Protein AF-A0A963MCX7-F1 (afdb_monomer_lite)

Structure (mmCIF, N/CA/C/O backbone):
data_AF-A0A963MCX7-F1
#
_entry.id   AF-A0A963MCX7-F1
#
loop_
_atom_site.group_PDB
_atom_site.id
_atom_site.type_symbol
_atom_site.label_atom_id
_atom_site.label_alt_id
_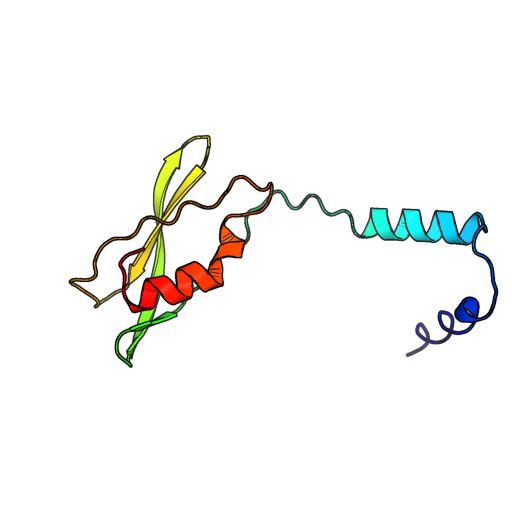atom_site.label_comp_id
_atom_site.label_asym_id
_atom_site.label_entity_id
_atom_site.label_seq_id
_atom_site.pdbx_PDB_ins_code
_atom_site.Cartn_x
_atom_site.Cartn_y
_atom_site.Cartn_z
_atom_site.occupancy
_atom_site.B_iso_or_equiv
_atom_site.auth_seq_id
_atom_site.auth_comp_id
_atom_site.auth_asym_id
_atom_site.auth_atom_id
_atom_site.pdbx_PDB_model_num
ATOM 1 N N . MET A 1 1 ? 29.790 -27.147 -4.657 1.00 47.28 1 MET A N 1
ATOM 2 C CA . MET A 1 1 ? 30.793 -26.530 -3.760 1.00 47.28 1 MET A CA 1
ATOM 3 C C . MET A 1 1 ? 32.153 -26.404 -4.472 1.00 47.28 1 MET A C 1
ATOM 5 O O . MET A 1 1 ? 33.154 -26.858 -3.949 1.00 47.28 1 MET A O 1
ATOM 9 N N . LEU A 1 2 ? 32.195 -25.821 -5.685 1.00 52.03 2 LEU A N 1
ATOM 10 C CA . LEU A 1 2 ? 33.433 -25.646 -6.481 1.00 52.03 2 LEU A CA 1
ATOM 11 C C . LEU A 1 2 ? 33.491 -24.316 -7.271 1.00 52.03 2 LEU A C 1
ATOM 13 O O . LEU A 1 2 ? 34.488 -24.040 -7.922 1.00 52.03 2 LEU A O 1
ATOM 17 N N . ALA A 1 3 ? 32.459 -23.466 -7.201 1.00 51.50 3 ALA A N 1
ATOM 18 C CA . ALA A 1 3 ? 32.386 -22.221 -7.982 1.00 51.50 3 ALA A CA 1
ATOM 19 C C . ALA A 1 3 ? 32.748 -20.947 -7.189 1.00 51.50 3 ALA A C 1
ATOM 21 O O . ALA A 1 3 ? 32.765 -19.863 -7.755 1.00 51.50 3 ALA A O 1
ATOM 22 N N . GLN A 1 4 ? 33.038 -21.056 -5.886 1.00 56.34 4 GLN A N 1
ATOM 23 C CA . GLN A 1 4 ? 33.357 -19.892 -5.040 1.00 56.34 4 GLN A CA 1
ATOM 24 C C . GLN A 1 4 ? 34.864 -19.578 -4.961 1.00 56.34 4 GLN A C 1
ATOM 26 O O . GLN A 1 4 ? 35.243 -18.534 -4.445 1.00 56.34 4 GLN A O 1
ATOM 31 N N . GLY A 1 5 ? 35.738 -20.449 -5.481 1.00 51.59 5 GLY A N 1
ATOM 32 C CA . GLY A 1 5 ? 37.192 -20.314 -5.307 1.00 51.59 5 GLY A CA 1
ATOM 33 C C . GLY A 1 5 ? 37.889 -19.344 -6.266 1.00 51.59 5 GLY A C 1
ATOM 34 O O . GLY A 1 5 ? 38.985 -18.881 -5.971 1.00 51.59 5 GLY A O 1
ATOM 35 N N . THR A 1 6 ? 37.285 -19.009 -7.409 1.00 54.16 6 THR A N 1
ATOM 36 C CA . THR A 1 6 ? 37.984 -18.265 -8.474 1.00 54.16 6 THR A CA 1
ATOM 37 C C . THR A 1 6 ? 37.796 -16.751 -8.408 1.00 54.16 6 THR A C 1
ATOM 39 O O . THR A 1 6 ? 38.597 -16.025 -8.989 1.00 54.16 6 THR A O 1
ATOM 42 N N . SER A 1 7 ? 36.809 -16.246 -7.658 1.00 51.34 7 SER A N 1
ATOM 43 C CA . SER A 1 7 ? 36.556 -14.798 -7.555 1.00 51.34 7 SER A CA 1
ATOM 44 C C . SER A 1 7 ? 37.491 -14.071 -6.578 1.00 51.34 7 SER A C 1
ATOM 46 O O . SER A 1 7 ? 37.610 -12.848 -6.648 1.00 51.34 7 SER A O 1
ATOM 48 N N . ALA A 1 8 ? 38.156 -14.795 -5.670 1.00 54.94 8 ALA A N 1
ATOM 49 C CA . ALA A 1 8 ? 39.071 -14.205 -4.690 1.00 54.94 8 ALA A CA 1
ATOM 50 C C . ALA A 1 8 ? 40.466 -13.922 -5.278 1.00 54.94 8 ALA A C 1
ATOM 52 O O . ALA A 1 8 ? 41.098 -12.930 -4.921 1.00 54.94 8 ALA A O 1
ATOM 53 N N . ALA A 1 9 ? 40.929 -14.741 -6.231 1.00 54.94 9 ALA A N 1
ATOM 54 C CA . ALA A 1 9 ? 42.255 -14.595 -6.843 1.00 54.94 9 ALA A CA 1
ATOM 55 C C . ALA A 1 9 ? 42.389 -13.317 -7.693 1.00 54.94 9 ALA A C 1
ATOM 57 O O . ALA A 1 9 ? 43.475 -12.764 -7.844 1.00 54.94 9 ALA A O 1
ATOM 58 N N . THR A 1 10 ? 41.276 -12.803 -8.214 1.00 55.56 10 THR A N 1
ATOM 59 C CA . THR A 1 10 ? 41.237 -11.581 -9.029 1.00 55.56 10 THR A CA 1
ATOM 60 C C . THR A 1 10 ? 41.123 -10.294 -8.213 1.00 55.56 10 THR A C 1
ATOM 62 O O . THR A 1 10 ? 41.155 -9.210 -8.789 1.00 55.56 10 THR A O 1
ATOM 65 N N . TRP A 1 11 ? 41.004 -10.384 -6.884 1.00 55.28 11 TRP A N 1
ATOM 66 C CA . TRP A 1 11 ? 40.934 -9.210 -6.008 1.00 55.28 11 TRP A CA 1
ATOM 67 C C . TRP A 1 11 ? 42.313 -8.556 -5.792 1.00 55.28 11 TRP A C 1
ATOM 69 O O . TRP A 1 11 ? 42.384 -7.377 -5.465 1.00 55.28 11 TRP A O 1
ATOM 79 N N . TRP A 1 12 ? 43.408 -9.294 -6.042 1.00 56.03 12 TRP A N 1
ATOM 80 C CA . TRP A 1 12 ? 44.784 -8.839 -5.781 1.00 56.03 12 TRP A CA 1
ATOM 81 C C . TRP A 1 12 ? 45.503 -8.186 -6.973 1.00 56.03 12 TRP A C 1
ATOM 83 O O . TRP A 1 12 ? 46.534 -7.542 -6.785 1.00 56.03 12 TRP A O 1
ATOM 93 N N . HIS A 1 13 ? 44.987 -8.315 -8.200 1.00 55.81 13 HIS A N 1
ATOM 94 C CA . HIS A 1 13 ? 45.625 -7.719 -9.376 1.00 55.81 13 HIS A CA 1
ATOM 95 C C . HIS A 1 13 ? 44.902 -6.453 -9.823 1.00 55.81 13 HIS A C 1
ATOM 97 O O . HIS A 1 13 ? 43.794 -6.500 -10.357 1.00 55.81 13 HIS A O 1
ATOM 103 N N . ASN A 1 14 ? 45.592 -5.326 -9.639 1.00 57.69 14 ASN A N 1
ATOM 104 C CA . ASN A 1 14 ? 45.289 -3.998 -10.161 1.00 57.69 14 ASN A CA 1
ATOM 105 C C . ASN A 1 14 ? 45.051 -4.033 -11.689 1.00 57.69 14 ASN A C 1
ATOM 107 O O . ASN A 1 14 ? 45.946 -3.794 -12.493 1.00 57.69 14 ASN A O 1
ATOM 111 N N . THR A 1 15 ? 43.838 -4.405 -12.094 1.00 58.81 15 THR A N 1
ATOM 112 C CA . THR A 1 15 ? 43.364 -4.437 -13.484 1.00 58.81 15 THR A CA 1
ATOM 113 C C . THR A 1 15 ? 42.151 -3.527 -13.610 1.00 58.81 15 THR A C 1
ATOM 115 O O . THR A 1 15 ? 41.057 -3.921 -14.010 1.00 58.81 15 THR A O 1
ATOM 118 N N . GLU A 1 16 ? 42.349 -2.266 -13.239 1.00 55.41 16 GLU A N 1
ATOM 119 C CA . GLU A 1 16 ? 41.324 -1.220 -13.293 1.00 55.41 16 GLU A CA 1
ATOM 120 C C . GLU A 1 16 ? 40.879 -0.875 -14.734 1.00 55.41 16 GLU A C 1
ATOM 122 O O . GLU A 1 16 ? 39.936 -0.110 -14.914 1.00 55.41 16 GLU A O 1
ATOM 127 N N . ARG A 1 17 ? 41.507 -1.451 -15.781 1.00 56.81 17 ARG A N 1
ATOM 128 C CA . ARG A 1 17 ? 41.258 -1.115 -17.203 1.00 56.81 17 ARG A CA 1
ATOM 129 C C . ARG A 1 17 ? 41.231 -2.301 -18.181 1.00 56.81 17 ARG A C 1
ATOM 131 O O . ARG A 1 17 ? 41.410 -2.113 -19.382 1.00 56.81 17 ARG A O 1
ATOM 138 N N . THR A 1 18 ? 41.031 -3.531 -17.714 1.00 71.62 18 THR A N 1
ATOM 139 C CA . THR A 1 18 ? 41.054 -4.697 -18.618 1.00 71.62 18 THR A CA 1
ATOM 140 C C . THR A 1 18 ? 39.719 -4.872 -19.327 1.00 71.62 18 THR A C 1
ATOM 142 O O . THR A 1 18 ? 38.677 -4.976 -18.679 1.00 71.62 18 THR A O 1
ATOM 145 N N . LEU A 1 19 ? 39.755 -4.997 -20.656 1.00 74.19 19 LEU A N 1
ATOM 146 C CA . LEU A 1 19 ? 38.575 -5.231 -21.500 1.00 74.19 19 LEU A CA 1
ATOM 147 C C . LEU A 1 19 ? 37.730 -6.420 -21.018 1.00 74.19 19 LEU A C 1
ATOM 149 O O . LEU A 1 19 ? 36.508 -6.347 -21.028 1.00 74.19 19 LEU A O 1
ATOM 153 N N . ILE A 1 20 ? 38.375 -7.471 -20.505 1.00 77.75 20 ILE A N 1
ATOM 154 C CA . ILE A 1 20 ? 37.710 -8.664 -19.959 1.00 77.75 20 ILE A CA 1
ATOM 155 C C . ILE A 1 20 ? 36.870 -8.327 -18.715 1.00 77.75 20 ILE A C 1
ATOM 157 O O . ILE A 1 20 ? 35.738 -8.791 -18.594 1.00 77.75 20 ILE A O 1
ATOM 161 N N . ARG A 1 21 ? 37.377 -7.475 -17.811 1.00 77.06 21 ARG A N 1
ATOM 162 C CA . ARG A 1 21 ? 36.635 -7.035 -16.616 1.00 77.06 21 ARG A CA 1
ATOM 163 C C . ARG A 1 21 ? 35.474 -6.118 -16.991 1.00 77.06 21 ARG A C 1
ATOM 165 O O . ARG A 1 21 ? 34.393 -6.256 -16.429 1.00 77.06 21 ARG A O 1
ATOM 172 N N . SER A 1 22 ? 35.679 -5.218 -17.955 1.00 81.69 22 SER A N 1
ATOM 173 C CA . SER A 1 22 ? 34.618 -4.339 -18.460 1.00 81.69 22 SER A CA 1
ATOM 174 C C . SER A 1 22 ? 33.505 -5.136 -19.152 1.00 81.69 22 SER A C 1
ATOM 176 O O . SER A 1 22 ? 32.334 -4.942 -18.839 1.00 81.69 22 SER A O 1
ATOM 178 N N . LEU A 1 23 ? 33.859 -6.111 -19.995 1.00 86.62 23 LEU A N 1
ATOM 179 C CA . LEU A 1 23 ? 32.905 -6.999 -20.662 1.00 86.62 23 LEU A CA 1
ATOM 180 C C . LEU A 1 23 ? 32.129 -7.872 -19.666 1.00 86.62 23 LEU A C 1
ATOM 182 O O . LEU A 1 23 ? 30.913 -8.017 -19.792 1.00 86.62 23 LEU A O 1
ATOM 186 N N . SER A 1 24 ? 32.809 -8.411 -18.648 1.00 84.75 24 SER A N 1
ATOM 187 C CA . SER A 1 24 ? 32.155 -9.155 -17.567 1.00 84.75 24 SER A CA 1
ATOM 188 C C . SER A 1 24 ? 31.187 -8.271 -16.784 1.00 84.75 24 SER A C 1
ATOM 190 O O . SER A 1 24 ? 30.080 -8.711 -16.501 1.00 84.75 24 SER A O 1
ATOM 192 N N . ALA A 1 25 ? 31.563 -7.028 -16.464 1.00 84.44 25 ALA A N 1
ATOM 193 C CA . ALA A 1 25 ? 30.693 -6.092 -15.754 1.00 84.44 25 ALA A CA 1
ATOM 194 C C . ALA A 1 25 ? 29.462 -5.698 -16.589 1.00 84.44 25 ALA A C 1
ATOM 196 O O . ALA A 1 25 ? 28.353 -5.683 -16.063 1.00 84.44 25 ALA A O 1
ATOM 197 N N . VAL A 1 26 ? 29.629 -5.441 -17.892 1.00 87.31 26 VAL A N 1
ATOM 198 C CA . VAL A 1 26 ? 28.511 -5.171 -18.817 1.00 87.31 26 VAL A CA 1
ATOM 199 C C . VAL A 1 26 ? 27.565 -6.367 -18.894 1.00 87.31 26 VAL A C 1
ATOM 201 O O . VAL A 1 26 ? 26.351 -6.196 -18.812 1.00 87.31 26 VAL A O 1
ATOM 204 N N . SER A 1 27 ? 28.114 -7.577 -18.998 1.00 85.12 27 SER A N 1
ATOM 205 C CA . SER A 1 27 ? 27.320 -8.809 -19.026 1.00 85.12 27 SER A CA 1
ATOM 206 C C . SER A 1 27 ? 26.545 -9.010 -17.723 1.00 85.12 27 SER A C 1
ATOM 208 O O . SER A 1 27 ? 25.380 -9.389 -17.757 1.00 85.12 27 SER A O 1
ATOM 210 N N . ASP A 1 28 ? 27.160 -8.705 -16.580 1.00 80.50 28 ASP A N 1
ATOM 211 C CA . ASP A 1 28 ? 26.539 -8.833 -15.260 1.00 80.50 28 ASP A CA 1
ATOM 212 C C . ASP A 1 28 ? 25.431 -7.779 -15.045 1.00 80.50 28 ASP A C 1
ATOM 214 O O . ASP A 1 28 ? 24.369 -8.085 -14.505 1.00 80.50 28 ASP A O 1
ATOM 218 N N . VAL A 1 29 ? 25.613 -6.551 -15.548 1.00 85.69 29 VAL A N 1
ATOM 219 C CA . VAL A 1 29 ? 24.555 -5.523 -15.582 1.00 85.69 29 VAL 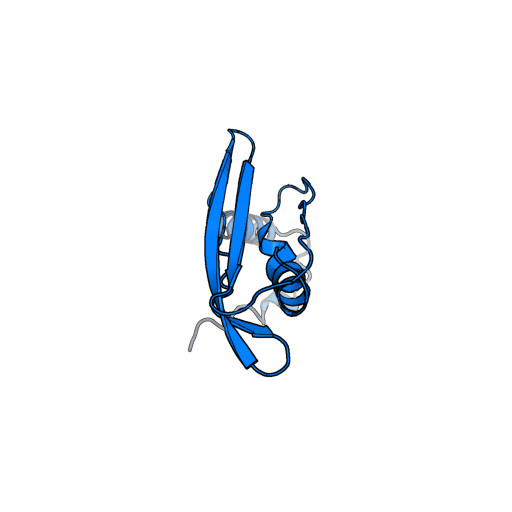A CA 1
ATOM 220 C C . VAL A 1 29 ? 23.397 -5.968 -16.475 1.00 85.69 29 VAL A C 1
ATOM 222 O O . VAL A 1 29 ? 22.254 -5.952 -16.024 1.00 85.69 29 VAL A O 1
ATOM 225 N N . LEU A 1 30 ? 23.673 -6.425 -17.702 1.00 85.06 30 LEU A N 1
ATOM 226 C CA . LEU A 1 30 ? 22.651 -6.913 -18.637 1.00 85.06 30 LEU A CA 1
ATOM 227 C C . LEU A 1 30 ? 21.885 -8.120 -18.080 1.00 85.06 30 LEU A C 1
ATOM 229 O O . LEU A 1 30 ? 20.663 -8.166 -18.187 1.00 85.06 30 LEU A O 1
ATOM 233 N N . ALA A 1 31 ? 22.573 -9.060 -17.429 1.00 79.38 31 ALA A N 1
ATOM 234 C CA . ALA A 1 31 ? 21.946 -10.216 -16.789 1.00 79.38 31 ALA A CA 1
ATOM 235 C C . ALA A 1 31 ? 21.017 -9.824 -15.625 1.00 79.38 31 ALA A C 1
ATOM 237 O O . ALA A 1 31 ? 20.066 -10.544 -15.317 1.00 79.38 31 ALA A O 1
ATOM 238 N N . ARG A 1 32 ? 21.268 -8.677 -14.980 1.00 72.31 32 ARG A N 1
ATOM 239 C CA . ARG A 1 32 ? 20.445 -8.133 -13.886 1.00 72.31 32 ARG A CA 1
ATOM 240 C C . ARG A 1 32 ? 19.359 -7.171 -14.367 1.00 72.31 32 ARG A C 1
ATOM 242 O O . ARG A 1 32 ? 18.449 -6.862 -13.598 1.00 72.31 32 ARG A O 1
ATOM 249 N N . MET A 1 33 ? 19.413 -6.713 -15.618 1.00 74.12 33 MET A N 1
ATOM 250 C CA . MET A 1 33 ? 18.369 -5.879 -16.207 1.00 74.12 33 MET A CA 1
ATOM 251 C C . MET A 1 33 ? 17.102 -6.711 -16.422 1.00 74.12 33 MET A C 1
ATOM 253 O O . MET A 1 33 ? 16.976 -7.467 -17.381 1.00 74.12 33 MET A O 1
ATOM 257 N N . ARG A 1 34 ? 16.127 -6.555 -15.523 1.00 66.12 34 ARG A N 1
ATOM 258 C CA . ARG A 1 34 ? 14.781 -7.121 -15.670 1.00 66.12 34 ARG A CA 1
ATOM 259 C C . ARG A 1 34 ? 13.781 -5.988 -15.841 1.00 66.12 34 ARG A C 1
ATOM 261 O O . ARG A 1 34 ? 13.584 -5.187 -14.930 1.00 66.12 34 ARG A O 1
ATOM 268 N N . LEU A 1 35 ? 13.113 -5.955 -16.990 1.00 60.69 35 LEU A N 1
ATOM 269 C CA . LEU A 1 35 ? 11.945 -5.105 -17.212 1.00 60.69 35 LEU A CA 1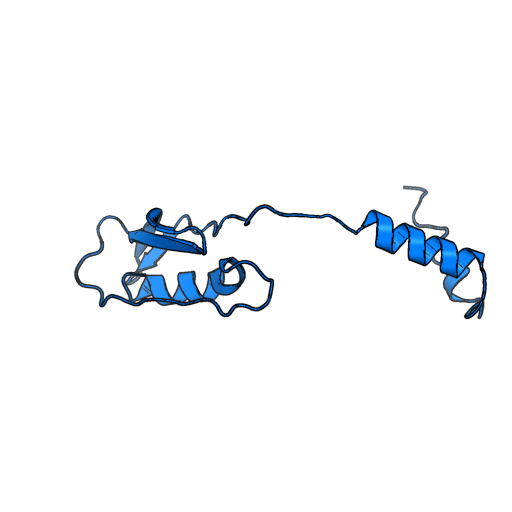
ATOM 270 C C . LEU A 1 35 ? 10.768 -5.685 -16.425 1.00 60.69 35 LEU A C 1
ATOM 272 O O . LEU A 1 35 ? 9.971 -6.464 -16.941 1.00 60.69 35 LEU A O 1
ATOM 276 N N . THR A 1 36 ? 10.685 -5.355 -15.140 1.00 58.31 36 THR A N 1
ATOM 277 C CA . THR A 1 36 ? 9.562 -5.784 -14.304 1.00 58.31 36 THR A CA 1
ATOM 278 C C . THR A 1 36 ? 8.478 -4.723 -14.413 1.00 58.31 36 THR A C 1
ATOM 280 O O . THR A 1 36 ? 8.459 -3.759 -13.658 1.00 58.31 36 THR A O 1
ATOM 283 N N . HIS A 1 37 ? 7.600 -4.869 -15.405 1.00 63.06 37 HIS A N 1
ATOM 284 C CA . HIS A 1 37 ? 6.523 -3.908 -15.668 1.00 63.06 37 HIS A CA 1
ATOM 285 C C . HIS A 1 37 ? 5.264 -4.157 -14.812 1.00 63.06 37 HIS A C 1
ATOM 287 O O . HIS A 1 37 ? 4.245 -3.485 -14.981 1.00 63.06 37 HIS A O 1
ATOM 293 N N . THR A 1 38 ? 5.328 -5.125 -13.892 1.00 74.12 38 THR A N 1
ATOM 294 C CA . THR A 1 38 ? 4.212 -5.528 -13.033 1.00 74.12 38 THR A CA 1
ATOM 295 C C . THR A 1 38 ? 4.413 -4.996 -11.623 1.00 74.12 38 THR A C 1
ATOM 297 O O . THR A 1 38 ? 5.451 -5.226 -11.004 1.00 74.12 38 THR A O 1
ATOM 300 N N . ARG A 1 39 ? 3.389 -4.317 -11.104 1.00 81.62 39 ARG A N 1
ATOM 301 C CA . ARG A 1 39 ? 3.344 -3.852 -9.718 1.00 81.62 39 ARG A CA 1
ATOM 302 C C . ARG A 1 39 ? 3.377 -5.059 -8.764 1.00 81.62 39 ARG A C 1
ATOM 304 O O . ARG A 1 39 ? 2.529 -5.939 -8.918 1.00 81.62 39 ARG A O 1
ATOM 311 N N . PRO A 1 40 ? 4.294 -5.118 -7.784 1.00 87.00 40 PRO A N 1
ATOM 312 C CA . PRO A 1 40 ? 4.253 -6.149 -6.750 1.00 87.00 40 PRO A CA 1
ATOM 313 C C . PRO A 1 40 ? 3.029 -5.952 -5.836 1.00 87.00 40 PRO A C 1
ATOM 315 O O . PRO A 1 40 ? 2.447 -4.872 -5.794 1.00 87.00 40 PRO A O 1
ATOM 318 N N . ALA A 1 41 ? 2.618 -6.986 -5.104 1.00 87.62 41 ALA A N 1
ATOM 319 C CA . ALA A 1 41 ? 1.530 -6.863 -4.128 1.00 87.62 41 ALA A CA 1
ATOM 320 C C . ALA A 1 41 ? 1.969 -6.068 -2.882 1.00 87.62 41 ALA A C 1
ATOM 322 O O . ALA A 1 41 ? 3.163 -6.047 -2.540 1.00 87.62 41 ALA A O 1
ATOM 323 N N . TYR A 1 42 ? 1.017 -5.444 -2.174 1.00 92.00 42 TYR A N 1
ATOM 324 C CA . TYR A 1 42 ? 1.307 -4.887 -0.851 1.00 92.00 42 TYR A CA 1
ATOM 325 C C . TYR A 1 42 ? 1.549 -6.009 0.156 1.00 92.00 42 TYR A C 1
ATOM 327 O O . TYR A 1 42 ? 2.472 -5.874 0.949 1.00 92.00 42 TYR A O 1
ATOM 335 N N . GLY A 1 43 ? 0.839 -7.138 0.078 1.00 93.00 43 GLY A N 1
ATOM 336 C CA . GLY A 1 43 ? 1.135 -8.301 0.928 1.00 93.00 43 GLY A CA 1
ATOM 337 C C . GLY A 1 43 ? 0.915 -7.996 2.411 1.00 93.00 43 GLY A C 1
ATOM 338 O O . GLY A 1 43 ? 1.736 -8.340 3.264 1.00 93.00 43 GLY A O 1
ATOM 339 N N . ILE A 1 44 ? -0.152 -7.249 2.695 1.00 94.44 44 ILE A N 1
ATOM 340 C CA . ILE A 1 44 ? -0.609 -6.942 4.046 1.00 94.44 44 ILE A CA 1
ATOM 341 C C . ILE A 1 44 ? -1.837 -7.815 4.283 1.00 94.44 44 ILE A C 1
ATOM 343 O O . ILE A 1 44 ? -2.945 -7.410 3.965 1.00 94.44 44 ILE A O 1
ATOM 347 N N . ASP A 1 45 ? -1.628 -9.021 4.809 1.00 94.62 45 ASP A N 1
ATOM 348 C CA . ASP A 1 45 ? -2.730 -9.962 5.065 1.00 94.62 45 ASP A CA 1
ATOM 349 C C . ASP A 1 45 ? -3.460 -9.654 6.383 1.00 94.62 45 ASP A C 1
ATOM 351 O O . ASP A 1 45 ? -4.636 -9.965 6.558 1.00 94.62 45 ASP A O 1
ATOM 355 N N . GLN A 1 46 ? -2.744 -9.052 7.336 1.00 94.38 46 GLN A N 1
ATOM 356 C CA . GLN A 1 46 ? -3.247 -8.724 8.665 1.00 94.38 46 GLN A CA 1
ATOM 357 C C . GLN A 1 46 ? -2.469 -7.567 9.297 1.00 94.38 46 GLN A C 1
ATOM 359 O O . GLN A 1 46 ? -1.277 -7.361 9.022 1.00 94.38 46 GLN A O 1
ATOM 364 N N . VAL A 1 47 ? -3.145 -6.843 10.184 1.00 95.31 47 VAL A N 1
ATOM 365 C CA . VAL A 1 47 ? -2.604 -5.716 10.949 1.00 95.31 47 VAL A CA 1
ATOM 366 C C . VAL A 1 47 ? -3.142 -5.748 12.378 1.00 95.31 47 VAL A C 1
ATOM 368 O O . VAL A 1 47 ? -4.239 -6.243 12.630 1.00 95.31 47 VAL A O 1
ATOM 371 N N . GLU A 1 48 ? -2.352 -5.255 13.325 1.00 94.00 48 GLU A N 1
ATOM 372 C CA . GLU A 1 48 ? -2.775 -5.108 14.714 1.00 94.00 48 GLU A CA 1
ATOM 373 C C . GLU A 1 48 ? -3.536 -3.788 14.893 1.00 94.00 48 GLU A C 1
ATOM 375 O O . GLU A 1 48 ? -2.987 -2.721 14.628 1.00 94.00 48 GLU A O 1
ATOM 380 N N . VAL A 1 49 ? -4.784 -3.864 15.355 1.00 92.88 49 VAL A N 1
ATOM 381 C CA . VAL A 1 49 ? -5.634 -2.718 15.704 1.00 92.88 49 VAL A CA 1
ATOM 382 C C . VAL A 1 49 ? -6.044 -2.873 17.164 1.00 92.88 49 VAL A C 1
ATOM 384 O O . VAL A 1 49 ? -6.665 -3.873 17.527 1.00 92.88 49 VAL A O 1
ATOM 387 N N . ALA A 1 50 ? -5.681 -1.910 18.016 1.00 88.88 50 ALA A N 1
ATOM 388 C CA . ALA A 1 50 ? -6.000 -1.918 19.451 1.00 88.88 50 ALA A CA 1
ATOM 389 C C . ALA A 1 50 ? -5.672 -3.253 20.171 1.00 88.88 50 ALA A C 1
ATOM 391 O O . ALA A 1 50 ? -6.453 -3.738 20.992 1.00 88.88 50 ALA A O 1
ATOM 392 N N . GLY A 1 51 ? -4.532 -3.876 19.844 1.00 89.56 51 GLY A N 1
ATOM 393 C CA . GLY A 1 51 ? -4.092 -5.142 20.448 1.00 89.56 51 GLY A CA 1
ATOM 394 C C . GLY A 1 51 ? -4.724 -6.408 19.856 1.00 89.56 51 GLY A C 1
ATOM 395 O O . GLY A 1 51 ? -4.508 -7.504 20.375 1.00 89.56 51 GLY A O 1
ATOM 396 N N . ARG A 1 52 ? -5.525 -6.293 18.787 1.00 92.00 52 ARG A N 1
ATOM 397 C CA . ARG A 1 52 ? -6.139 -7.426 18.081 1.00 92.00 52 ARG A CA 1
ATOM 398 C C . ARG A 1 52 ? -5.618 -7.519 16.651 1.00 92.00 52 ARG A C 1
ATOM 400 O O . ARG A 1 52 ? -5.613 -6.530 15.927 1.00 92.00 52 ARG A O 1
ATOM 407 N N . MET A 1 53 ? -5.261 -8.727 16.220 1.00 94.38 53 MET A N 1
ATOM 408 C CA . MET A 1 53 ? -4.956 -9.004 14.815 1.00 94.38 53 MET A CA 1
ATOM 409 C C . MET A 1 53 ? -6.242 -9.033 13.989 1.00 94.38 53 MET A C 1
ATOM 411 O O . MET A 1 53 ? -7.159 -9.800 14.289 1.00 94.38 53 MET A O 1
ATOM 415 N N . VAL A 1 54 ? -6.295 -8.201 12.954 1.00 94.56 54 VAL A N 1
ATOM 416 C CA . VAL A 1 54 ? -7.441 -8.046 12.056 1.00 94.56 54 VAL A CA 1
ATOM 417 C C . VAL A 1 54 ? -6.995 -8.344 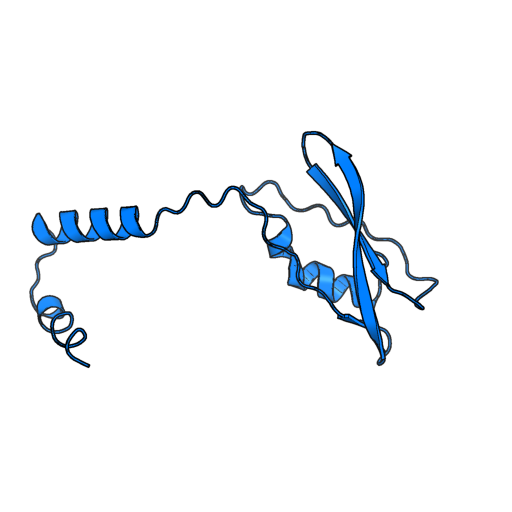10.621 1.00 94.56 54 VAL A C 1
ATOM 419 O O . VAL A 1 54 ? -5.944 -7.839 10.210 1.00 94.56 54 VAL A O 1
ATOM 422 N N . PRO A 1 55 ? -7.749 -9.157 9.855 1.00 95.38 55 PRO A N 1
ATOM 423 C CA . PRO A 1 55 ? -7.442 -9.411 8.452 1.00 95.38 55 PRO A CA 1
ATOM 424 C C . PRO A 1 55 ? -7.658 -8.152 7.606 1.00 95.38 55 PRO A C 1
ATOM 426 O O . PRO A 1 55 ? -8.588 -7.379 7.844 1.00 95.38 55 PRO A O 1
ATOM 429 N N . VAL A 1 56 ? -6.802 -7.970 6.604 1.00 95.62 56 VAL A N 1
ATOM 430 C CA . VAL A 1 56 ? -6.856 -6.848 5.661 1.00 95.62 56 VAL A CA 1
ATOM 431 C C . VAL A 1 56 ? -7.109 -7.393 4.259 1.00 95.62 56 VAL A C 1
ATOM 433 O O . VAL A 1 56 ? -6.470 -8.354 3.835 1.00 95.62 56 VAL A O 1
ATOM 436 N N . VAL A 1 57 ? -8.035 -6.770 3.532 1.00 94.94 57 VAL A N 1
ATOM 437 C CA . VAL A 1 57 ? -8.355 -7.109 2.142 1.00 94.94 57 VAL A CA 1
ATOM 438 C C . VAL A 1 57 ? -8.039 -5.917 1.244 1.00 94.94 57 VAL A C 1
ATOM 440 O O . VAL A 1 57 ? -8.541 -4.817 1.457 1.00 94.94 57 VAL A O 1
ATOM 443 N N . GLU A 1 58 ? -7.203 -6.140 0.228 1.00 94.62 58 GLU A N 1
ATOM 444 C CA . GLU A 1 58 ? -6.900 -5.140 -0.801 1.00 94.62 58 GLU A CA 1
ATOM 445 C C . GLU A 1 58 ? -8.058 -5.061 -1.813 1.00 94.62 58 GLU A C 1
ATOM 447 O O . GLU A 1 58 ? -8.268 -5.984 -2.603 1.00 94.62 58 GLU A O 1
ATOM 452 N N . GLU A 1 59 ? -8.790 -3.946 -1.834 1.00 94.56 59 GLU A N 1
ATOM 453 C CA . GLU A 1 59 ? -9.915 -3.722 -2.746 1.00 94.56 59 GLU A CA 1
ATOM 454 C C . GLU A 1 59 ? -9.625 -2.602 -3.745 1.00 94.56 59 GLU A C 1
ATOM 456 O O . GLU A 1 59 ? -9.111 -1.536 -3.411 1.00 94.56 59 GLU A O 1
ATOM 461 N N . GLN A 1 60 ? -9.974 -2.822 -5.015 1.00 94.62 60 GLN A N 1
ATOM 462 C CA . GLN A 1 60 ? -9.902 -1.780 -6.037 1.00 94.62 60 GLN A CA 1
ATOM 463 C C . GLN A 1 60 ? -11.160 -0.909 -5.971 1.00 94.62 60 GLN A C 1
ATOM 465 O O . GLN A 1 60 ? -12.155 -1.203 -6.628 1.00 94.62 60 GLN A O 1
ATOM 470 N N . ALA A 1 61 ? -11.094 0.183 -5.211 1.00 94.75 61 ALA A N 1
ATOM 471 C CA . ALA A 1 61 ? -12.205 1.122 -5.075 1.00 94.75 61 ALA A CA 1
ATOM 472 C C . ALA A 1 61 ? -12.449 1.931 -6.361 1.00 94.75 61 ALA A C 1
ATOM 474 O O . ALA A 1 61 ? -13.590 2.213 -6.725 1.00 94.75 61 ALA A O 1
ATOM 475 N N . PHE A 1 62 ? -11.381 2.307 -7.074 1.00 95.38 62 PHE A N 1
ATOM 476 C CA . PHE A 1 62 ? -11.497 3.056 -8.326 1.00 95.38 62 PHE A CA 1
ATOM 477 C C . PHE A 1 62 ? -10.291 2.842 -9.242 1.00 95.38 62 PHE A C 1
ATOM 479 O O . PHE A 1 62 ? -9.163 2.642 -8.786 1.00 95.38 62 PHE A O 1
ATOM 486 N N . ARG A 1 63 ? -10.500 2.913 -10.559 1.00 94.25 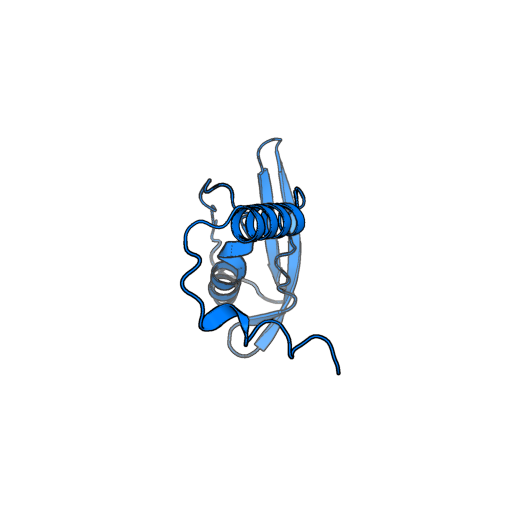63 ARG A N 1
ATOM 487 C CA . ARG A 1 63 ? -9.436 2.719 -11.549 1.00 94.25 63 ARG A CA 1
ATOM 488 C C . ARG A 1 63 ? -9.505 3.764 -12.651 1.00 94.25 63 ARG A C 1
ATOM 490 O O . ARG A 1 63 ? -10.550 3.976 -13.256 1.00 94.25 63 ARG A O 1
ATOM 497 N N . THR A 1 64 ? -8.356 4.354 -12.956 1.00 91.56 64 THR A N 1
ATOM 498 C CA . THR A 1 64 ? -8.156 5.269 -14.082 1.00 91.56 64 THR A CA 1
ATOM 499 C C . THR A 1 64 ? -7.027 4.758 -14.982 1.00 91.56 64 THR A C 1
ATOM 501 O O . THR A 1 64 ? -6.292 3.842 -14.596 1.00 91.56 64 THR A O 1
ATOM 504 N N . PRO A 1 65 ? -6.832 5.352 -16.173 1.00 87.81 65 PRO A N 1
ATOM 505 C CA . PRO A 1 65 ? -5.650 5.078 -16.989 1.00 87.81 65 PRO A CA 1
ATOM 506 C C . PRO A 1 65 ? -4.320 5.434 -16.302 1.00 87.81 65 PRO A C 1
ATOM 508 O O . PRO A 1 65 ? -3.285 4.893 -16.679 1.00 87.81 65 PRO A O 1
ATOM 511 N N . PHE A 1 66 ? -4.336 6.319 -15.299 1.00 83.75 66 PHE A N 1
ATOM 512 C CA . PHE A 1 66 ? -3.134 6.813 -14.617 1.00 83.75 66 PHE A CA 1
ATOM 513 C C . PHE A 1 66 ? -2.811 6.065 -13.322 1.00 83.75 66 PHE A C 1
ATOM 515 O O . PHE A 1 66 ? -1.670 6.080 -12.868 1.00 83.75 66 PHE A O 1
ATOM 522 N N . GLY A 1 67 ? -3.800 5.421 -12.706 1.00 86.56 67 GLY A N 1
ATOM 523 C CA . GLY A 1 67 ? -3.614 4.798 -11.407 1.00 86.56 67 GLY A CA 1
ATOM 524 C C . GLY A 1 67 ? -4.818 4.003 -10.934 1.00 86.56 67 GLY A C 1
ATOM 525 O O . GLY A 1 67 ? -5.880 3.961 -11.553 1.00 86.56 67 GLY A O 1
ATOM 526 N N . THR A 1 68 ? -4.632 3.332 -9.810 1.00 91.19 68 THR A N 1
ATOM 527 C CA . THR A 1 68 ? -5.676 2.569 -9.132 1.00 91.19 68 THR A CA 1
ATOM 528 C C . THR A 1 68 ? -5.755 3.067 -7.704 1.00 91.19 68 THR A C 1
ATOM 530 O O . THR A 1 68 ? -4.736 3.073 -7.018 1.00 91.19 68 THR A O 1
ATOM 533 N N . LEU A 1 69 ? -6.947 3.472 -7.279 1.00 94.25 69 LEU A N 1
ATOM 534 C CA . LEU A 1 69 ? -7.252 3.709 -5.880 1.00 94.25 69 LEU A CA 1
ATOM 535 C C . LEU A 1 69 ? -7.508 2.353 -5.225 1.00 94.25 69 LEU A C 1
ATOM 537 O O . LEU A 1 69 ? -8.394 1.610 -5.659 1.00 94.25 69 LEU A O 1
ATOM 541 N N . LEU A 1 70 ? -6.690 2.033 -4.230 1.00 95.12 70 LEU A N 1
ATOM 542 C CA . LEU A 1 70 ? -6.831 0.836 -3.415 1.00 95.12 70 LEU A CA 1
ATOM 543 C C . LEU A 1 70 ? -7.387 1.251 -2.059 1.00 95.12 70 LEU A C 1
ATOM 545 O O . LEU A 1 70 ? -6.916 2.238 -1.504 1.00 95.12 70 LEU A O 1
ATOM 549 N N . HIS A 1 71 ? -8.368 0.502 -1.573 1.00 96.06 71 HIS A N 1
ATOM 550 C CA . HIS A 1 71 ? -8.891 0.593 -0.216 1.00 96.06 71 HIS A CA 1
ATOM 551 C C . HIS A 1 71 ? -8.493 -0.680 0.524 1.00 96.06 71 HIS A C 1
ATOM 553 O O . HIS A 1 71 ? -8.653 -1.785 0.003 1.00 96.06 71 HIS A O 1
ATOM 559 N N . PHE A 1 72 ? -7.925 -0.531 1.711 1.00 95.81 72 PHE A N 1
ATOM 560 C CA . PHE A 1 72 ? -7.462 -1.632 2.541 1.00 95.81 72 PHE A CA 1
ATOM 561 C C . PHE A 1 72 ? -8.515 -1.926 3.611 1.00 95.81 72 PHE A C 1
ATOM 563 O O . PHE A 1 72 ? -8.419 -1.484 4.760 1.00 95.81 72 PHE A O 1
ATOM 570 N N . ARG A 1 73 ? -9.543 -2.689 3.222 1.00 94.50 73 ARG A N 1
ATOM 571 C CA . ARG A 1 73 ? -10.686 -2.991 4.087 1.00 94.50 73 ARG A CA 1
ATOM 572 C C . ARG A 1 73 ? -10.266 -3.891 5.249 1.00 94.50 73 ARG A C 1
ATOM 574 O O . ARG A 1 73 ? -9.613 -4.915 5.052 1.00 94.50 73 ARG A O 1
ATOM 581 N N . LYS A 1 74 ? -10.694 -3.521 6.457 1.00 93.75 74 LYS A N 1
ATOM 582 C CA . LYS A 1 74 ? -10.505 -4.283 7.699 1.00 93.75 74 LYS A CA 1
ATOM 583 C C . LYS A 1 74 ? -11.849 -4.794 8.197 1.00 93.75 74 LYS A C 1
ATOM 585 O O . LYS A 1 74 ? -12.751 -4.000 8.451 1.00 93.75 74 LYS A O 1
ATOM 590 N N . ASP A 1 75 ? -11.985 -6.104 8.366 1.00 86.25 75 ASP A N 1
ATOM 591 C CA . ASP A 1 75 ? -13.241 -6.687 8.844 1.00 86.25 75 ASP A CA 1
ATOM 592 C C . ASP A 1 75 ? -13.379 -6.589 10.366 1.00 86.25 75 ASP A C 1
ATOM 594 O O . ASP A 1 75 ? -12.494 -6.987 11.120 1.00 86.25 75 ASP A O 1
ATOM 598 N N . GLY A 1 76 ? -14.518 -6.072 10.831 1.00 83.62 76 GLY A N 1
ATOM 599 C CA . GLY A 1 76 ? -14.819 -5.958 12.263 1.00 83.62 76 GLY A CA 1
ATOM 600 C C . GLY A 1 76 ? -14.156 -4.775 12.978 1.00 83.62 76 GLY A C 1
ATOM 601 O O . GLY A 1 76 ? -14.161 -4.744 14.209 1.00 83.62 76 GLY A O 1
ATOM 602 N N . VAL A 1 77 ? -13.614 -3.806 12.232 1.00 85.31 77 VAL A N 1
ATOM 603 C CA . VAL A 1 77 ? -13.136 -2.512 12.746 1.00 85.31 77 VAL A CA 1
ATOM 604 C C . VAL A 1 77 ? -14.034 -1.415 12.177 1.00 85.31 77 VAL A C 1
ATOM 606 O O . VAL A 1 77 ? -14.164 -1.295 10.964 1.00 85.31 77 VAL A O 1
ATOM 609 N N . ALA A 1 78 ? -14.668 -0.637 13.053 1.00 78.38 78 ALA A N 1
ATOM 610 C CA . ALA A 1 78 ? -15.514 0.501 12.695 1.00 78.38 78 ALA A CA 1
ATOM 611 C C . ALA A 1 78 ? -14.966 1.787 13.337 1.00 78.38 78 ALA A C 1
ATOM 613 O O . ALA A 1 78 ? -14.176 1.716 14.277 1.00 78.38 78 ALA A O 1
ATOM 614 N N . ASP A 1 79 ? -15.398 2.944 12.831 1.00 85.75 79 ASP A N 1
ATOM 615 C CA . ASP A 1 79 ? -15.134 4.278 13.397 1.00 85.75 79 ASP A CA 1
ATOM 616 C C . ASP A 1 79 ? -13.668 4.757 13.395 1.00 85.75 79 ASP A C 1
ATOM 618 O O . ASP A 1 79 ? -13.258 5.544 14.250 1.00 85.75 79 ASP A O 1
ATOM 622 N N . GLN A 1 80 ? -12.872 4.346 12.405 1.00 92.38 80 GLN A N 1
ATOM 623 C CA . GLN A 1 80 ? -11.556 4.947 12.163 1.00 92.38 80 GLN A CA 1
ATOM 624 C C . GLN A 1 80 ? -11.651 6.136 11.191 1.00 92.38 80 GLN A C 1
ATOM 626 O O . GLN A 1 80 ? -12.397 6.065 10.210 1.00 92.38 80 GLN A O 1
ATOM 631 N N . PRO A 1 81 ? -10.904 7.232 11.420 1.00 94.81 81 PRO A N 1
ATOM 632 C CA . PRO A 1 81 ? -10.878 8.357 10.495 1.00 94.81 81 PRO A CA 1
ATOM 633 C C . PRO A 1 81 ? -10.271 7.937 9.143 1.00 94.81 81 PRO A C 1
ATOM 635 O O . PRO A 1 81 ? -9.241 7.254 9.125 1.00 94.81 81 PRO A O 1
ATOM 638 N N . PRO A 1 82 ? -10.870 8.349 8.010 1.00 94.69 82 PRO A N 1
ATOM 639 C CA . PRO A 1 82 ? -10.350 8.015 6.692 1.00 94.69 82 PRO A CA 1
ATOM 640 C C . PRO A 1 82 ? -9.071 8.799 6.386 1.00 94.69 82 PRO A C 1
ATOM 642 O O . PRO A 1 82 ? -8.968 9.993 6.688 1.00 94.69 82 PRO A O 1
ATOM 645 N N . VAL A 1 83 ? -8.113 8.149 5.729 1.00 96.44 83 VAL A N 1
ATOM 646 C CA . VAL A 1 83 ? -6.865 8.755 5.265 1.00 96.44 83 VAL A CA 1
ATOM 647 C C . VAL A 1 83 ? -6.604 8.357 3.816 1.00 96.44 83 VAL A C 1
ATOM 649 O O . VAL A 1 83 ? -6.740 7.203 3.440 1.00 96.44 83 VAL A O 1
ATOM 652 N N . LEU A 1 84 ? -6.190 9.319 2.991 1.00 95.56 84 LEU A N 1
ATOM 653 C CA . LEU A 1 84 ? -5.795 9.059 1.609 1.00 95.56 84 LEU A CA 1
ATOM 654 C C . LEU A 1 84 ? -4.278 9.185 1.476 1.00 95.56 84 LEU A C 1
ATOM 656 O O . LEU A 1 84 ? -3.729 10.283 1.591 1.00 95.56 84 LEU A O 1
ATOM 660 N N . LEU A 1 85 ? -3.599 8.074 1.187 1.00 94.25 85 LEU A N 1
ATOM 661 C CA . LEU A 1 85 ? -2.158 8.062 0.944 1.00 94.25 85 LEU A CA 1
ATOM 662 C C . LEU A 1 85 ? -1.851 8.133 -0.558 1.00 94.25 85 LEU A C 1
ATOM 664 O O . LEU A 1 85 ? -2.046 7.172 -1.300 1.00 94.25 85 LEU A O 1
ATOM 668 N N . ALA A 1 86 ? -1.306 9.264 -1.007 1.00 92.25 86 ALA A N 1
ATOM 669 C CA . ALA A 1 86 ? -0.853 9.443 -2.384 1.00 92.25 86 ALA A CA 1
ATOM 670 C C . ALA A 1 86 ? 0.657 9.182 -2.504 1.00 92.25 86 ALA A C 1
ATOM 672 O O . ALA A 1 86 ? 1.475 9.933 -1.972 1.00 92.25 86 ALA A O 1
ATOM 673 N N . ALA A 1 87 ? 1.041 8.126 -3.226 1.00 89.00 87 ALA A N 1
ATOM 674 C CA . ALA A 1 87 ? 2.448 7.845 -3.498 1.00 89.00 87 ALA A CA 1
ATOM 675 C C . ALA A 1 87 ? 3.031 8.848 -4.518 1.00 89.00 87 ALA A C 1
ATOM 677 O O . ALA A 1 87 ? 2.390 9.119 -5.538 1.00 89.00 87 ALA A O 1
ATOM 678 N N . PRO A 1 88 ? 4.247 9.379 -4.297 1.00 83.50 88 PRO A N 1
ATOM 679 C CA . PRO A 1 88 ? 4.889 10.286 -5.242 1.00 83.50 88 PRO A CA 1
ATOM 680 C C . PRO A 1 88 ? 5.260 9.571 -6.550 1.00 83.50 88 PRO A C 1
ATOM 682 O O . PRO A 1 88 ? 5.633 8.397 -6.555 1.00 83.50 88 PRO A O 1
ATOM 685 N N . LEU A 1 89 ? 5.218 10.302 -7.667 1.00 71.12 89 LEU A N 1
ATOM 686 C CA . LEU A 1 89 ? 5.620 9.810 -8.989 1.00 71.12 89 LEU A CA 1
ATOM 687 C C . LEU A 1 89 ? 7.154 9.729 -9.097 1.00 71.12 89 LEU A C 1
ATOM 689 O O . LEU A 1 89 ? 7.785 10.567 -9.730 1.00 71.12 89 LEU A O 1
ATOM 693 N N . SER A 1 90 ? 7.777 8.738 -8.458 1.00 61.59 90 SER A N 1
ATOM 694 C CA . SER A 1 90 ? 9.243 8.572 -8.435 1.00 61.59 90 SER A CA 1
ATOM 695 C C . SER A 1 90 ? 9.761 7.470 -9.370 1.00 61.59 90 SER A C 1
ATOM 697 O O . SER A 1 90 ? 10.889 7.004 -9.214 1.00 61.59 90 SER A O 1
ATOM 699 N N . GLY A 1 91 ? 8.939 6.996 -10.314 1.00 69.06 91 GLY A N 1
ATOM 700 C CA . GLY A 1 91 ? 9.271 5.850 -11.176 1.00 69.06 91 GLY A CA 1
ATOM 701 C C . GLY A 1 91 ? 9.266 4.495 -10.452 1.00 69.06 91 GLY A C 1
ATOM 702 O O . GLY A 1 91 ? 9.587 3.477 -11.057 1.00 69.06 91 GLY A O 1
ATOM 703 N N . HIS A 1 92 ? 8.881 4.475 -9.174 1.00 77.31 92 HIS A N 1
ATOM 704 C CA . HIS A 1 92 ? 8.742 3.276 -8.355 1.00 77.31 92 HIS A CA 1
ATOM 705 C C . HIS A 1 92 ? 7.266 2.975 -8.075 1.00 77.31 92 HIS A C 1
ATOM 707 O O . HIS A 1 92 ? 6.406 3.854 -8.137 1.00 77.31 92 HIS A O 1
ATOM 713 N N . PHE A 1 93 ? 6.959 1.720 -7.750 1.00 84.50 93 PHE A N 1
ATOM 714 C CA . PHE A 1 93 ? 5.603 1.323 -7.388 1.00 84.50 93 PHE A CA 1
ATOM 715 C C . PHE A 1 93 ? 5.198 1.889 -6.019 1.00 84.50 93 PHE A C 1
ATOM 717 O O . PHE A 1 93 ? 5.995 1.893 -5.079 1.00 84.50 93 PHE A O 1
ATOM 724 N N . ALA A 1 94 ? 3.923 2.269 -5.879 1.00 88.75 94 ALA A N 1
ATOM 725 C CA . ALA A 1 94 ? 3.334 2.743 -4.619 1.00 88.75 94 ALA A CA 1
ATOM 726 C C . ALA A 1 94 ? 3.515 1.758 -3.443 1.00 88.75 94 ALA A C 1
ATOM 728 O O . ALA A 1 94 ? 3.500 2.153 -2.280 1.00 88.75 94 ALA A O 1
ATOM 729 N N . THR A 1 95 ? 3.773 0.486 -3.746 1.00 90.75 95 THR A N 1
ATOM 730 C CA . THR A 1 95 ? 4.073 -0.593 -2.796 1.00 90.75 95 THR A CA 1
ATOM 731 C C . THR A 1 95 ? 5.335 -0.371 -1.967 1.00 90.75 95 THR A C 1
ATOM 733 O O . THR A 1 95 ? 5.528 -1.075 -0.984 1.00 90.75 95 THR A O 1
ATOM 736 N N . LEU A 1 96 ? 6.212 0.577 -2.322 1.00 90.25 96 LEU A N 1
ATOM 737 C CA . LEU A 1 96 ? 7.310 0.977 -1.431 1.00 90.25 96 LEU A CA 1
ATOM 738 C C . LEU A 1 96 ? 6.798 1.581 -0.119 1.00 90.25 96 LEU A C 1
ATOM 740 O O . LEU A 1 96 ? 7.451 1.446 0.910 1.00 90.25 96 LEU A O 1
ATOM 744 N N . LEU A 1 97 ? 5.604 2.178 -0.136 1.00 92.81 97 LEU A N 1
ATOM 745 C CA . LEU A 1 97 ? 4.929 2.685 1.056 1.00 92.81 97 LEU A CA 1
ATOM 746 C C . LEU A 1 97 ? 4.211 1.580 1.841 1.00 92.81 97 LEU A C 1
ATOM 748 O O . LEU A 1 97 ? 3.369 1.889 2.674 1.00 92.81 97 LEU A O 1
ATOM 752 N N . ARG A 1 98 ? 4.509 0.298 1.594 1.00 93.88 98 ARG A N 1
ATOM 753 C CA . ARG A 1 98 ? 3.896 -0.832 2.309 1.00 93.88 98 ARG A CA 1
ATOM 754 C C . ARG A 1 98 ? 3.947 -0.659 3.822 1.00 93.88 98 ARG A C 1
ATOM 756 O O . ARG A 1 98 ? 2.922 -0.822 4.470 1.00 93.88 98 ARG A O 1
ATOM 763 N N . GLU A 1 99 ? 5.106 -0.308 4.373 1.00 94.62 99 GLU A N 1
ATOM 764 C CA . GLU A 1 99 ? 5.234 -0.123 5.823 1.00 94.62 99 GLU A CA 1
ATOM 765 C C . GLU A 1 99 ? 4.467 1.110 6.307 1.00 94.62 99 GLU A C 1
ATOM 767 O O . GLU A 1 99 ? 3.828 1.064 7.351 1.00 94.62 99 GLU A O 1
ATOM 772 N N . THR A 1 100 ? 4.421 2.180 5.510 1.00 95.25 100 THR A N 1
ATOM 773 C CA . THR A 1 100 ? 3.593 3.354 5.814 1.00 95.25 100 THR A CA 1
ATOM 774 C C . THR A 1 100 ? 2.106 2.999 5.846 1.00 95.25 100 THR A C 1
ATOM 776 O O . THR A 1 100 ? 1.416 3.371 6.788 1.00 95.25 100 THR A O 1
ATOM 779 N N . VAL A 1 101 ? 1.617 2.241 4.859 1.00 96.06 101 VAL A N 1
ATOM 780 C CA . VAL A 1 101 ? 0.237 1.733 4.831 1.00 96.06 101 VAL A CA 1
ATOM 781 C C . VAL A 1 101 ? -0.022 0.837 6.041 1.00 96.06 101 VAL A C 1
ATOM 783 O O . VAL A 1 101 ? -1.032 1.016 6.714 1.00 96.06 101 VAL A O 1
ATOM 786 N N . ARG A 1 102 ? 0.902 -0.077 6.369 1.00 95.50 102 ARG A N 1
ATOM 787 C CA . ARG A 1 102 ? 0.793 -0.959 7.541 1.00 95.50 102 ARG A CA 1
ATOM 788 C C . ARG A 1 102 ? 0.634 -0.165 8.838 1.00 95.50 102 ARG A C 1
ATOM 790 O O . ARG A 1 102 ? -0.212 -0.530 9.644 1.00 95.50 102 ARG A O 1
ATOM 797 N N . THR A 1 103 ? 1.417 0.895 9.035 1.00 95.69 103 THR A N 1
ATOM 798 C CA . THR A 1 103 ? 1.303 1.757 10.220 1.00 95.69 103 THR A CA 1
ATOM 799 C C . THR A 1 103 ? -0.008 2.537 10.224 1.00 95.69 103 THR A C 1
ATOM 801 O O . THR A 1 103 ? -0.697 2.554 11.236 1.00 95.69 103 THR A O 1
ATOM 804 N N . LEU A 1 104 ? -0.398 3.143 9.099 1.00 96.19 104 LEU A N 1
ATOM 805 C CA . LEU A 1 104 ? -1.645 3.912 9.025 1.00 96.19 104 LEU A CA 1
ATOM 806 C C . LEU A 1 104 ? -2.874 3.042 9.314 1.00 96.19 104 LEU A C 1
ATOM 808 O O . LEU A 1 104 ? -3.776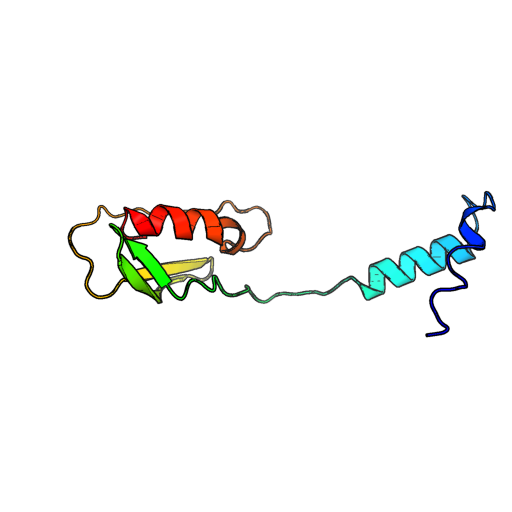 3.484 10.017 1.00 96.19 104 LEU A O 1
ATOM 812 N N . LEU A 1 105 ? -2.874 1.791 8.848 1.00 95.69 105 LEU A N 1
ATOM 813 C CA . LEU A 1 105 ? -3.965 0.839 9.054 1.00 95.69 105 LEU A CA 1
ATOM 814 C C . LEU A 1 105 ? -4.257 0.495 10.520 1.00 95.69 105 LEU A C 1
ATOM 816 O O . LEU A 1 105 ? -5.346 -0.011 10.802 1.00 95.69 105 LEU A O 1
ATOM 820 N N . GLN A 1 106 ? -3.315 0.751 11.433 1.00 94.62 106 GLN A N 1
ATOM 821 C CA . GLN A 1 106 ? -3.509 0.525 12.868 1.00 94.62 106 GLN A CA 1
ATOM 822 C C . GLN A 1 106 ? -4.559 1.484 13.440 1.00 94.62 106 GLN A C 1
ATOM 824 O O . GLN A 1 106 ? -5.393 1.068 14.242 1.00 94.62 106 GLN A O 1
ATOM 829 N N . ASP A 1 107 ? -4.571 2.731 12.958 1.00 94.38 107 ASP A N 1
ATOM 830 C CA . ASP A 1 107 ? -5.366 3.820 13.536 1.00 94.38 107 ASP A CA 1
ATOM 831 C C . ASP A 1 107 ? -6.370 4.450 12.550 1.00 94.38 107 ASP A C 1
ATOM 833 O O . ASP A 1 107 ? -7.273 5.167 12.975 1.00 94.38 107 ASP A O 1
ATOM 837 N N . HIS A 1 108 ? -6.239 4.187 11.244 1.00 96.06 108 HIS A N 1
ATOM 838 C CA . HIS A 1 108 ? -7.005 4.839 10.176 1.00 96.06 108 HIS A CA 1
ATOM 839 C C . HIS A 1 108 ? -7.639 3.838 9.204 1.00 96.06 108 HIS A C 1
ATOM 841 O O . HIS A 1 108 ? -7.168 2.707 9.031 1.00 96.06 108 HIS A O 1
ATOM 847 N N . ASP A 1 109 ? -8.686 4.290 8.515 1.00 95.12 109 ASP A N 1
ATOM 848 C CA . ASP A 1 109 ? -9.215 3.639 7.315 1.00 95.12 109 ASP A CA 1
ATOM 849 C C . ASP A 1 109 ? -8.452 4.159 6.082 1.00 95.12 109 ASP A C 1
ATOM 851 O O . ASP A 1 109 ? -8.450 5.366 5.839 1.00 95.12 109 ASP A O 1
ATOM 855 N N . VAL A 1 110 ? -7.730 3.279 5.373 1.00 94.94 110 VAL A N 1
ATOM 856 C CA . VAL A 1 110 ? -6.687 3.639 4.380 1.00 94.94 110 VAL A CA 1
ATOM 857 C C . VAL A 1 110 ? -7.064 3.195 2.977 1.00 94.94 110 VAL A C 1
ATOM 859 O O . VAL A 1 110 ? -7.378 1.995 2.813 1.00 94.94 110 VAL A O 1
#

Sequence (110 aa):
MLAQGTSAATWWHNTERTLIRSLSAVSDVLARMRLTHTRPAYGIDQVEVAGRMVPVVEEQAFRTPFGTLLHFRKDGVADQPPVLLAAPLSGHFATLLRETVRTLLQDHDV

Radius of gyration: 22.8 Å; chains: 1; bounding box: 61×37×42 Å

Secondary structure (DSSP, 8-state):
--SSSSTTGGGSS--TT-HHHHHHHHHHHHHH-----SPPP----EEEETTEEEEEEEEEEEE-SS-EEEEEEETT---PPB-------SSS-GGGGHHHHHHHHHHSB-

Foldseek 3Di:
DPPPPPVVVVVPDPCPDDPVVVVVVVVVVVVPDDPPVDADDLPPQWAAAPNDIWGWDWDFPDDDPVDTDTWTDTPPDDDAAADDDDDDPPVHHPSVCSVVVRVCVRRHGD

pLDDT: mean 82.57, std 14.81, range [47.28, 96.44]